Protein AF-A0A0G0DH43-F1 (afdb_monomer_lite)

Secondary structure (DSSP, 8-state):
---HHHHHHHHHHHHHHHHHHHHHHTT-S-HHHHHHHHHHHHHHHHHHH-HHHHHHHHHHHH--SS-HHHHHHHHHHHHHHHHHHHHHHHHHHHHHHHHHHHHHHHHHHHH-

pLDDT: mean 77.83, std 11.47, range [49.62, 97.12]

Organism: NCBI:txid1618333

InterPro domains:
  IPR019277 Protein of unknown function DUF2304 [PF10066] (6-110)

Structure (mmCIF, N/CA/C/O backbone):
data_AF-A0A0G0DH43-F1
#
_entry.id   AF-A0A0G0DH43-F1
#
loop_
_atom_site.group_PDB
_atom_site.id
_atom_site.type_symbol
_atom_site.label_atom_id
_atom_site.label_alt_id
_atom_site.label_comp_id
_atom_site.label_asym_id
_atom_site.label_entity_id
_atom_site.label_seq_id
_atom_site.pdbx_PDB_ins_code
_atom_site.Cartn_x
_atom_site.Cartn_y
_atom_site.Cartn_z
_atom_site.occupancy
_atom_site.B_iso_or_equiv
_atom_site.auth_seq_id
_atom_site.auth_comp_id
_atom_site.auth_asym_id
_atom_site.auth_atom_id
_atom_site.pdbx_PDB_model_num
ATOM 1 N N . MET A 1 1 ? 15.000 -12.527 -25.323 1.00 49.62 1 MET A N 1
ATOM 2 C CA . MET A 1 1 ? 14.863 -13.592 -24.307 1.00 49.62 1 MET A CA 1
ATOM 3 C C . MET A 1 1 ? 14.054 -13.024 -23.161 1.00 49.62 1 MET A C 1
ATOM 5 O O . MET A 1 1 ? 14.410 -11.949 -22.697 1.00 49.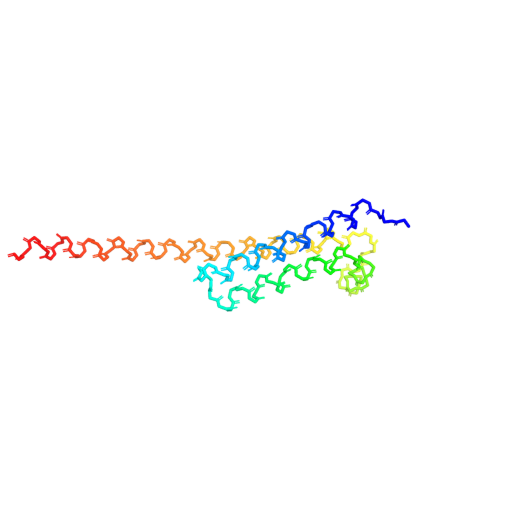62 1 MET A O 1
ATOM 9 N N . ILE A 1 2 ? 12.970 -13.685 -22.750 1.00 56.44 2 ILE A N 1
ATOM 10 C CA . ILE A 1 2 ? 12.259 -13.303 -21.523 1.00 56.44 2 ILE A CA 1
ATOM 11 C C . ILE A 1 2 ? 13.191 -13.65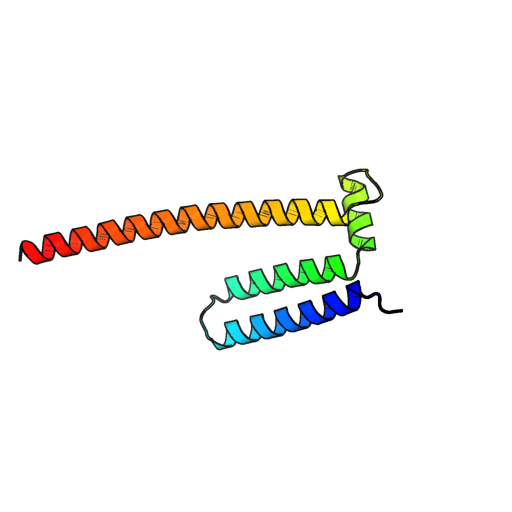2 -20.366 1.00 56.44 2 ILE A C 1
ATOM 13 O O . ILE A 1 2 ? 13.599 -14.806 -20.231 1.00 56.44 2 ILE A O 1
ATOM 17 N N . THR A 1 3 ? 13.593 -12.658 -19.579 1.00 75.75 3 THR A N 1
ATOM 18 C CA . THR A 1 3 ? 14.401 -12.917 -18.386 1.00 75.75 3 THR A CA 1
ATOM 19 C C . THR A 1 3 ? 13.521 -13.569 -17.320 1.00 75.75 3 THR A C 1
ATOM 21 O O . THR A 1 3 ? 12.320 -13.311 -17.252 1.00 75.75 3 THR A O 1
ATOM 24 N N . PHE A 1 4 ? 14.099 -14.420 -16.469 1.00 73.81 4 PHE A N 1
ATOM 25 C CA . PHE A 1 4 ? 13.366 -15.090 -15.385 1.00 73.81 4 PHE A CA 1
ATOM 26 C C . PHE A 1 4 ? 12.552 -14.099 -14.529 1.00 73.81 4 PHE A C 1
ATOM 28 O O . PHE A 1 4 ? 11.416 -14.381 -14.155 1.00 73.81 4 PHE A O 1
ATOM 35 N N . ALA A 1 5 ? 13.092 -12.893 -14.321 1.00 68.62 5 ALA A N 1
ATOM 36 C CA . ALA A 1 5 ? 12.407 -11.790 -13.655 1.00 68.62 5 ALA A CA 1
ATOM 37 C C . ALA A 1 5 ? 11.088 -11.394 -14.345 1.00 68.62 5 ALA A C 1
ATOM 39 O O . ALA A 1 5 ? 10.069 -11.283 -13.677 1.00 68.62 5 ALA A O 1
ATOM 40 N N . GLN A 1 6 ? 11.069 -11.255 -15.674 1.00 67.69 6 GLN A N 1
ATOM 41 C CA . GLN A 1 6 ? 9.865 -10.879 -16.424 1.00 67.69 6 GLN A CA 1
ATOM 42 C C . GLN A 1 6 ? 8.778 -11.961 -16.370 1.00 67.69 6 GLN A C 1
ATOM 44 O O . GLN A 1 6 ? 7.597 -11.638 -16.242 1.00 67.69 6 GLN A O 1
ATOM 49 N N . ALA A 1 7 ? 9.164 -13.241 -16.417 1.00 77.06 7 ALA A N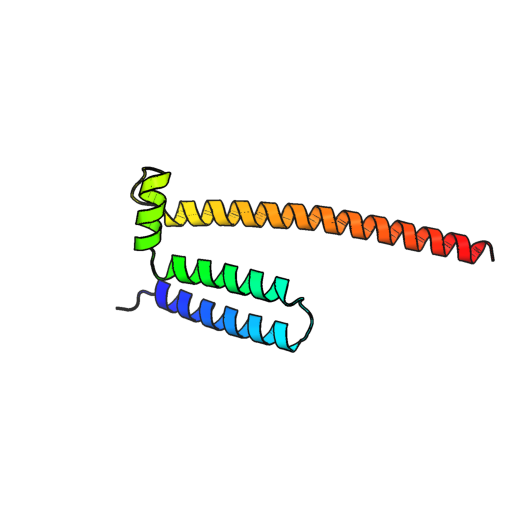 1
ATOM 50 C CA . ALA A 1 7 ? 8.224 -14.351 -16.244 1.00 77.06 7 ALA A CA 1
ATOM 51 C C . ALA A 1 7 ? 7.609 -14.352 -14.833 1.00 77.06 7 ALA A C 1
ATOM 53 O O . ALA A 1 7 ? 6.400 -14.531 -14.673 1.00 77.06 7 ALA A O 1
ATOM 54 N N . PHE A 1 8 ? 8.427 -14.078 -13.815 1.00 74.75 8 PHE A N 1
ATOM 55 C CA . PHE A 1 8 ? 7.981 -13.963 -12.430 1.00 74.75 8 PHE A CA 1
ATOM 56 C C . PHE A 1 8 ? 7.038 -12.765 -12.225 1.00 74.75 8 PHE A C 1
ATOM 58 O O . PHE A 1 8 ? 5.991 -12.898 -11.593 1.00 74.75 8 PHE A O 1
ATOM 65 N N . THR A 1 9 ? 7.343 -11.611 -12.826 1.00 73.06 9 THR A N 1
ATOM 66 C CA . THR A 1 9 ? 6.468 -10.429 -12.811 1.00 73.06 9 THR A CA 1
ATOM 67 C C . THR A 1 9 ? 5.128 -10.704 -13.490 1.00 73.06 9 THR A C 1
ATOM 69 O O . THR A 1 9 ? 4.091 -10.325 -12.951 1.00 73.06 9 THR A O 1
ATOM 72 N N . ALA A 1 10 ? 5.120 -11.395 -14.634 1.00 75.19 10 ALA A N 1
ATOM 73 C CA . ALA A 1 10 ? 3.886 -11.755 -15.332 1.00 75.19 10 ALA A CA 1
ATOM 74 C C . ALA A 1 10 ? 2.994 -12.678 -14.484 1.00 75.19 10 ALA A C 1
ATOM 76 O O . ALA A 1 10 ? 1.781 -12.473 -14.406 1.00 75.19 10 ALA A O 1
ATOM 77 N N . PHE A 1 11 ? 3.596 -13.646 -13.788 1.00 82.62 11 PHE A N 1
ATOM 78 C CA . PHE A 1 11 ? 2.885 -14.513 -12.849 1.00 82.62 11 PHE A CA 1
ATOM 79 C C . PHE A 1 11 ? 2.266 -13.721 -11.687 1.00 82.62 11 PHE A C 1
ATOM 81 O O . PHE A 1 11 ? 1.086 -13.890 -11.375 1.00 82.62 11 PHE A O 1
ATOM 88 N N . PHE A 1 12 ? 3.023 -12.800 -11.084 1.00 74.88 12 PHE A N 1
ATOM 89 C CA . PHE A 1 12 ? 2.510 -11.936 -10.019 1.00 74.88 12 PHE A CA 1
ATOM 90 C C . PHE A 1 12 ? 1.405 -10.992 -10.499 1.00 74.88 12 PHE A C 1
ATOM 92 O O . PHE A 1 12 ? 0.410 -10.824 -9.799 1.00 74.88 12 PHE A O 1
ATOM 99 N N . ALA A 1 13 ? 1.526 -10.428 -11.702 1.00 76.19 13 ALA A N 1
ATOM 100 C CA . ALA A 1 13 ? 0.475 -9.612 -12.299 1.00 76.19 13 ALA A CA 1
ATOM 101 C C . ALA A 1 13 ? -0.829 -10.415 -12.459 1.00 76.19 13 ALA A C 1
ATOM 103 O O . ALA A 1 13 ? -1.900 -9.934 -12.089 1.00 76.19 13 ALA A O 1
ATOM 104 N N . ALA A 1 14 ? -0.742 -11.668 -12.920 1.00 78.31 14 ALA A N 1
ATOM 105 C CA . ALA A 1 14 ? -1.900 -12.554 -13.030 1.00 78.31 14 ALA A CA 1
ATOM 106 C C . ALA A 1 14 ? -2.535 -12.864 -11.660 1.00 78.31 14 ALA A C 1
ATOM 108 O O . ALA A 1 14 ? -3.762 -12.833 -11.523 1.00 78.31 14 ALA A O 1
ATOM 109 N N . LEU A 1 15 ? -1.721 -13.106 -10.626 1.00 78.38 15 LEU A N 1
ATOM 110 C CA . LEU A 1 15 ? -2.210 -13.324 -9.260 1.00 78.38 15 LEU A CA 1
ATOM 111 C C . LEU A 1 15 ? -2.907 -12.092 -8.681 1.00 78.38 15 LEU A C 1
ATOM 113 O O . LEU A 1 15 ? -3.974 -12.227 -8.082 1.00 78.38 15 LEU A O 1
ATOM 117 N N . VAL A 1 16 ? -2.338 -10.901 -8.881 1.00 75.38 16 VAL A N 1
ATOM 118 C CA . VAL A 1 16 ? -2.944 -9.635 -8.449 1.00 75.38 16 VAL A CA 1
ATOM 119 C C . VAL A 1 16 ? -4.306 -9.455 -9.100 1.00 75.38 16 VAL A C 1
ATOM 121 O O . VAL A 1 16 ? -5.285 -9.240 -8.394 1.00 75.38 16 VAL A O 1
ATOM 124 N N . VAL A 1 17 ? -4.395 -9.599 -10.425 1.00 74.06 17 VAL A N 1
ATOM 125 C CA . VAL A 1 17 ? -5.661 -9.443 -11.159 1.00 74.06 17 VAL A CA 1
ATOM 126 C C . VAL A 1 17 ? -6.702 -10.446 -10.659 1.00 74.06 17 VAL A C 1
ATOM 128 O O . VAL A 1 17 ? -7.845 -10.073 -10.394 1.00 74.06 17 VAL A O 1
ATOM 131 N N . THR A 1 18 ? -6.297 -11.701 -10.453 1.00 78.56 18 THR A N 1
ATOM 132 C CA . THR A 1 18 ? -7.185 -12.761 -9.956 1.00 78.56 18 THR A CA 1
ATOM 133 C C . THR A 1 18 ? -7.690 -12.458 -8.544 1.00 78.56 18 THR A C 1
ATOM 135 O O . THR A 1 18 ? -8.883 -12.595 -8.265 1.00 78.56 18 THR A O 1
ATOM 138 N N . LYS A 1 19 ? -6.803 -12.010 -7.649 1.00 70.06 19 LYS A N 1
ATOM 139 C CA . LYS A 1 19 ? -7.146 -11.678 -6.263 1.00 70.06 19 LYS A CA 1
ATOM 140 C C . LYS A 1 19 ? -8.034 -10.437 -6.183 1.00 70.06 19 LYS A C 1
ATOM 142 O O . LYS A 1 19 ? -9.064 -10.485 -5.517 1.00 70.06 19 LYS A O 1
ATOM 147 N N . SER A 1 20 ? -7.687 -9.375 -6.908 1.00 66.56 20 SER A N 1
ATOM 148 C CA . SER A 1 20 ? -8.489 -8.154 -7.013 1.00 66.56 20 SER A CA 1
ATOM 149 C C . SER A 1 20 ? -9.901 -8.468 -7.522 1.00 66.56 20 SER A C 1
ATOM 151 O O . SER A 1 20 ? -10.883 -8.036 -6.920 1.00 66.56 20 SER A O 1
ATOM 153 N N . TYR A 1 21 ? -10.034 -9.289 -8.566 1.00 70.12 21 TYR A N 1
ATOM 154 C CA . TYR A 1 21 ? -11.342 -9.708 -9.076 1.00 70.12 21 TYR A CA 1
ATOM 155 C C . TYR A 1 21 ? -12.149 -10.527 -8.048 1.00 70.12 21 TYR A C 1
ATOM 157 O O . TYR A 1 21 ? -13.358 -10.333 -7.897 1.00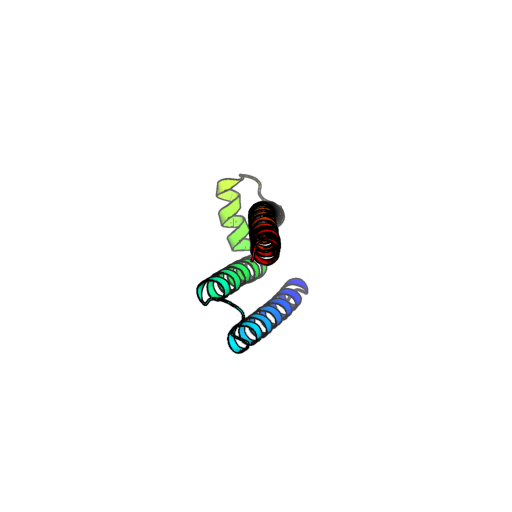 70.12 21 TYR A O 1
ATOM 165 N N . ALA A 1 22 ? -11.487 -11.416 -7.300 1.00 66.31 22 ALA A N 1
ATOM 166 C CA . ALA A 1 22 ? -12.128 -12.232 -6.270 1.00 66.31 22 ALA A CA 1
ATOM 167 C C . ALA A 1 22 ? -12.614 -11.414 -5.058 1.00 66.31 22 ALA A C 1
ATOM 169 O O . ALA A 1 22 ? -13.682 -11.714 -4.517 1.00 66.31 22 ALA A O 1
ATOM 170 N N . ASP A 1 23 ? -11.864 -10.393 -4.634 1.00 63.28 23 ASP A N 1
ATOM 171 C CA . ASP A 1 23 ? -12.241 -9.544 -3.499 1.00 63.28 23 ASP A CA 1
ATOM 172 C C . ASP A 1 23 ? -13.350 -8.536 -3.869 1.00 63.28 23 ASP A C 1
ATOM 174 O O . ASP A 1 23 ? -14.261 -8.331 -3.062 1.00 63.28 23 ASP A O 1
ATOM 178 N N . LEU A 1 24 ? -13.398 -8.049 -5.121 1.00 61.12 24 LEU A N 1
ATOM 179 C CA . LEU A 1 24 ? -14.527 -7.261 -5.641 1.00 61.12 24 LEU A CA 1
ATOM 180 C C . LEU A 1 24 ? -15.832 -8.074 -5.656 1.00 61.12 24 LEU A C 1
ATOM 182 O O . LEU A 1 24 ? -16.872 -7.609 -5.191 1.00 61.12 24 LEU A O 1
ATOM 186 N N . LYS A 1 25 ? -15.779 -9.325 -6.134 1.00 64.56 25 LYS A N 1
ATOM 187 C CA . LYS A 1 25 ? -16.958 -10.207 -6.208 1.00 64.56 25 LYS A CA 1
ATOM 188 C C . LYS A 1 25 ? -17.506 -10.594 -4.829 1.00 64.56 25 LYS A C 1
ATOM 190 O O . LYS A 1 25 ? -18.679 -10.932 -4.707 1.00 64.56 25 LYS A O 1
ATOM 195 N N . ARG A 1 26 ? -16.671 -10.561 -3.787 1.00 65.12 26 ARG A N 1
ATOM 1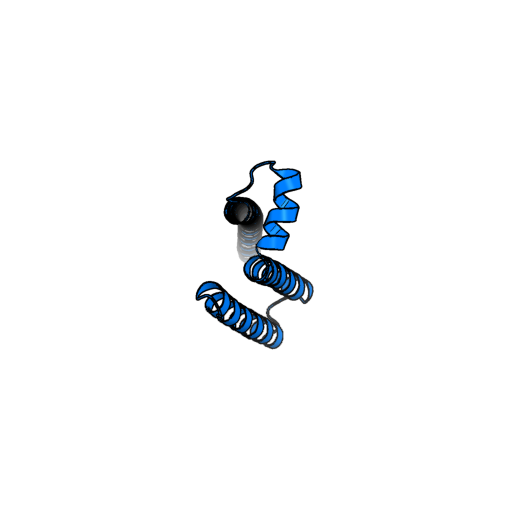96 C CA . ARG A 1 26 ? -17.068 -10.903 -2.413 1.00 65.12 26 ARG A CA 1
ATOM 197 C C . ARG A 1 26 ? -17.657 -9.726 -1.630 1.00 65.12 26 ARG A C 1
ATOM 199 O O . ARG A 1 26 ? -18.077 -9.946 -0.500 1.00 65.12 26 ARG A O 1
ATOM 206 N N . GLY A 1 27 ? -17.685 -8.509 -2.187 1.00 62.34 27 GLY A N 1
ATOM 207 C CA . GLY A 1 27 ? -18.284 -7.329 -1.542 1.00 62.34 27 GLY A CA 1
ATOM 208 C C . GLY A 1 27 ? -17.633 -6.930 -0.210 1.00 62.34 27 GLY A C 1
ATOM 209 O O . GLY A 1 27 ? -18.227 -6.188 0.564 1.00 62.34 27 GLY A O 1
ATOM 210 N N . ARG A 1 28 ? -16.428 -7.443 0.081 1.00 56.59 28 ARG A N 1
ATOM 211 C CA . ARG A 1 28 ? -15.718 -7.232 1.356 1.00 56.59 28 ARG A CA 1
ATOM 212 C C . ARG A 1 28 ? -14.896 -5.948 1.384 1.00 56.59 28 ARG A C 1
ATOM 214 O O . ARG A 1 28 ? -14.422 -5.562 2.448 1.00 56.59 28 ARG A O 1
ATOM 221 N N . GLU A 1 29 ? -14.724 -5.297 0.237 1.00 55.31 29 GLU A N 1
ATOM 222 C CA . GLU A 1 29 ? -13.895 -4.105 0.104 1.00 55.31 29 GLU A CA 1
ATOM 223 C C . GLU A 1 29 ? -14.682 -2.946 -0.505 1.00 55.31 29 GLU A C 1
ATOM 225 O O . GLU A 1 29 ? -15.440 -3.102 -1.462 1.00 55.31 29 GLU A O 1
ATOM 230 N N . ASN A 1 30 ? -14.481 -1.757 0.062 1.00 70.44 30 ASN A N 1
ATOM 231 C CA . ASN A 1 30 ? -14.991 -0.510 -0.490 1.00 70.44 30 ASN A CA 1
ATOM 232 C C . ASN A 1 30 ? -14.296 -0.230 -1.839 1.00 70.44 30 ASN A C 1
ATOM 234 O O . ASN A 1 30 ? -13.095 -0.471 -1.970 1.00 70.44 30 ASN A O 1
ATOM 238 N N . ILE A 1 31 ? -15.019 0.315 -2.823 1.00 69.69 31 ILE A N 1
ATOM 239 C CA . ILE A 1 31 ? -14.527 0.558 -4.194 1.00 69.69 31 ILE A CA 1
ATOM 240 C C . ILE A 1 31 ? -13.209 1.359 -4.209 1.00 69.69 31 ILE A C 1
ATOM 242 O O . ILE A 1 31 ? -12.330 1.121 -5.035 1.00 69.69 31 ILE A O 1
ATOM 246 N N . ILE A 1 32 ? -13.041 2.264 -3.236 1.00 73.38 32 ILE A N 1
ATOM 247 C CA . ILE A 1 32 ? -11.840 3.087 -3.038 1.00 73.38 32 ILE A CA 1
ATOM 248 C C . ILE A 1 32 ? -10.633 2.224 -2.636 1.00 73.38 32 ILE A C 1
ATOM 250 O O . ILE A 1 32 ? -9.527 2.442 -3.125 1.00 73.38 32 ILE A O 1
ATOM 254 N N . MET A 1 33 ? -10.843 1.228 -1.770 1.00 70.19 33 MET A N 1
ATOM 255 C CA . MET A 1 33 ? -9.801 0.308 -1.302 1.00 70.19 33 MET A CA 1
ATOM 256 C C . MET A 1 33 ? -9.310 -0.583 -2.449 1.00 70.19 33 MET A C 1
ATOM 258 O O . MET A 1 33 ? -8.106 -0.748 -2.636 1.00 70.19 33 MET A O 1
ATOM 262 N N . PHE A 1 34 ? -10.247 -1.077 -3.262 1.00 70.75 34 PHE A N 1
ATOM 263 C CA . PHE A 1 34 ? -9.949 -1.855 -4.461 1.00 70.75 34 PHE A CA 1
ATOM 264 C C . PHE A 1 34 ? -9.109 -1.050 -5.466 1.00 70.75 34 PHE A C 1
ATOM 266 O O . PHE A 1 34 ? -8.047 -1.508 -5.886 1.00 70.75 34 PHE A O 1
ATOM 273 N N . LEU A 1 35 ? -9.539 0.172 -5.807 1.00 75.19 35 LEU A N 1
ATOM 274 C CA . LEU A 1 35 ? -8.805 1.071 -6.709 1.00 75.19 35 LEU A CA 1
ATOM 275 C C . LEU A 1 35 ? -7.397 1.386 -6.188 1.00 75.19 35 LEU A C 1
ATOM 277 O O . LEU A 1 35 ? -6.436 1.336 -6.952 1.00 75.19 35 LEU A O 1
ATOM 281 N N . PHE A 1 36 ? -7.258 1.658 -4.888 1.00 78.50 36 PHE A N 1
ATOM 282 C CA . PHE A 1 36 ? -5.961 1.923 -4.265 1.00 78.50 36 PHE A CA 1
ATOM 283 C C . PHE A 1 36 ? -4.994 0.738 -4.409 1.00 78.50 36 PHE A C 1
ATOM 285 O O . PHE A 1 36 ? -3.837 0.923 -4.800 1.00 78.50 36 PHE A O 1
ATOM 292 N N . TRP A 1 37 ? -5.465 -0.484 -4.142 1.00 76.00 37 TRP A N 1
ATOM 293 C CA . TRP A 1 37 ? -4.651 -1.689 -4.288 1.00 76.00 37 TRP A CA 1
ATOM 294 C C . TRP A 1 37 ? -4.298 -1.983 -5.744 1.00 76.00 37 TRP A C 1
ATOM 296 O O . TRP A 1 37 ? -3.132 -2.246 -6.031 1.00 76.00 37 TRP A O 1
ATOM 306 N N . VAL A 1 38 ? -5.257 -1.892 -6.670 1.00 77.25 38 VAL A N 1
ATOM 307 C CA . VAL A 1 38 ? -5.004 -2.108 -8.106 1.00 77.25 38 VAL A CA 1
ATOM 308 C C . VAL A 1 38 ? -3.969 -1.113 -8.636 1.00 77.25 38 VAL A C 1
ATOM 310 O O . VAL A 1 38 ? -3.018 -1.530 -9.294 1.00 77.25 38 VAL A O 1
ATOM 313 N N . CYS A 1 39 ? -4.088 0.175 -8.298 1.00 80.19 39 CYS A N 1
ATOM 314 C CA . CYS A 1 39 ? -3.092 1.184 -8.666 1.00 80.19 39 CYS A CA 1
ATOM 315 C C . CYS A 1 39 ? -1.714 0.885 -8.062 1.00 80.19 39 CYS A C 1
ATOM 317 O O . CYS A 1 39 ? -0.710 0.961 -8.766 1.00 80.19 39 CYS A O 1
ATOM 319 N N . SER A 1 40 ? -1.653 0.499 -6.785 1.00 78.44 40 SER A N 1
ATOM 320 C CA . SER A 1 40 ? -0.387 0.171 -6.115 1.00 78.44 40 SER A CA 1
ATOM 321 C C . SER A 1 40 ? 0.323 -1.005 -6.791 1.00 78.44 40 SER A C 1
ATOM 323 O O . SER A 1 40 ? 1.518 -0.936 -7.075 1.00 78.44 40 SER A O 1
ATOM 325 N N . TRP A 1 41 ? -0.415 -2.064 -7.127 1.00 80.00 41 TRP A N 1
ATOM 326 C CA . TRP A 1 41 ? 0.144 -3.207 -7.842 1.00 80.00 41 TRP A CA 1
ATOM 327 C C . TRP A 1 41 ? 0.522 -2.884 -9.286 1.00 80.00 41 TRP A C 1
ATOM 329 O O . TRP A 1 41 ? 1.557 -3.354 -9.754 1.00 80.00 41 TRP A O 1
ATOM 339 N N . ALA A 1 42 ? -0.268 -2.063 -9.980 1.00 79.69 42 ALA A N 1
ATOM 340 C CA . ALA A 1 42 ? 0.055 -1.610 -11.328 1.00 79.69 42 ALA A CA 1
ATOM 341 C C . ALA A 1 42 ? 1.395 -0.860 -11.356 1.00 79.69 42 ALA A C 1
ATOM 343 O O . ALA A 1 42 ? 2.218 -1.120 -12.231 1.00 79.69 42 ALA A O 1
ATOM 344 N N . VAL A 1 43 ? 1.657 -0.005 -10.361 1.00 81.50 43 VAL A N 1
ATOM 345 C CA . VAL A 1 43 ? 2.944 0.692 -10.212 1.00 81.50 43 VAL A CA 1
ATOM 346 C C . VAL A 1 43 ? 4.090 -0.300 -9.992 1.00 81.50 43 VAL A C 1
ATOM 348 O O . VAL A 1 43 ? 5.116 -0.194 -10.658 1.00 81.50 43 VAL A O 1
ATOM 351 N N . ILE A 1 44 ? 3.919 -1.299 -9.120 1.00 76.25 44 ILE A N 1
ATOM 352 C CA . ILE A 1 44 ? 4.952 -2.318 -8.856 1.00 76.25 44 ILE A CA 1
ATOM 353 C C . ILE A 1 44 ? 5.273 -3.126 -10.122 1.00 76.25 44 ILE A C 1
ATOM 355 O O . ILE A 1 44 ? 6.442 -3.307 -10.462 1.00 76.25 44 ILE A O 1
ATOM 359 N N . VAL A 1 45 ? 4.246 -3.587 -10.843 1.00 77.69 45 VAL A N 1
ATOM 360 C CA . VAL A 1 45 ? 4.409 -4.334 -12.101 1.00 77.69 45 VAL A CA 1
ATOM 361 C C . VAL A 1 45 ? 5.086 -3.466 -13.161 1.00 77.69 45 VAL A C 1
ATOM 363 O O . VAL A 1 45 ? 5.988 -3.937 -13.850 1.00 77.69 45 VAL A O 1
ATOM 366 N N . PHE A 1 46 ? 4.702 -2.193 -13.263 1.00 79.56 46 PHE A N 1
ATOM 367 C CA . PHE A 1 46 ? 5.294 -1.248 -14.205 1.00 79.56 46 PHE A CA 1
ATOM 368 C C . PHE A 1 46 ? 6.788 -1.013 -13.932 1.00 79.56 46 PHE A C 1
ATOM 370 O O . PHE A 1 46 ? 7.599 -1.118 -14.851 1.00 79.56 46 PHE A O 1
ATOM 377 N N . ILE A 1 47 ? 7.162 -0.779 -12.668 1.00 73.50 47 ILE A N 1
ATOM 378 C CA . ILE A 1 47 ? 8.560 -0.630 -12.222 1.00 73.50 47 ILE A CA 1
ATOM 379 C C . ILE A 1 47 ? 9.370 -1.889 -12.559 1.00 73.50 47 ILE A C 1
ATOM 381 O O . ILE A 1 47 ? 10.479 -1.788 -13.079 1.00 73.50 47 ILE A O 1
ATOM 385 N N . ALA A 1 48 ? 8.811 -3.075 -12.304 1.00 71.19 48 ALA A N 1
ATOM 386 C CA . ALA A 1 48 ? 9.484 -4.344 -12.572 1.00 71.19 48 ALA A CA 1
ATOM 387 C C . ALA A 1 48 ? 9.658 -4.634 -14.075 1.00 71.19 48 ALA A C 1
ATOM 389 O O . ALA A 1 48 ? 10.642 -5.255 -14.475 1.00 71.19 48 ALA A O 1
ATOM 390 N N . MET A 1 49 ? 8.718 -4.191 -14.913 1.00 72.69 49 MET A N 1
ATOM 391 C CA . MET A 1 49 ? 8.751 -4.433 -16.356 1.00 72.69 49 MET A CA 1
ATOM 392 C C . MET A 1 49 ? 9.677 -3.456 -17.100 1.00 72.69 49 MET A C 1
ATOM 394 O O . MET A 1 49 ? 10.265 -3.835 -18.114 1.00 72.69 49 MET A O 1
ATOM 398 N N . TYR A 1 50 ? 9.854 -2.234 -16.581 1.00 76.62 50 TYR A N 1
ATOM 399 C CA . TYR A 1 50 ? 10.660 -1.174 -17.200 1.00 76.62 50 TYR A CA 1
ATOM 400 C C . TYR A 1 50 ? 11.702 -0.573 -16.236 1.00 76.62 50 TYR A C 1
ATOM 402 O O . TYR A 1 50 ? 11.634 0.619 -15.920 1.00 76.62 50 TYR A O 1
ATOM 410 N N . PRO A 1 51 ? 12.720 -1.344 -15.808 1.00 70.12 51 PRO A N 1
ATOM 411 C CA . PRO A 1 51 ? 13.750 -0.852 -14.890 1.00 70.12 51 PRO A CA 1
ATOM 412 C C . PRO A 1 51 ? 14.514 0.366 -15.442 1.00 70.12 51 PRO A C 1
ATOM 414 O O . PRO A 1 51 ? 14.806 1.290 -14.696 1.00 70.12 51 PRO A O 1
ATOM 417 N N . ALA A 1 52 ? 14.720 0.453 -16.762 1.00 73.06 52 ALA A N 1
ATOM 418 C CA . ALA A 1 52 ? 15.383 1.599 -17.398 1.00 73.06 52 ALA A CA 1
ATOM 419 C C . ALA A 1 52 ? 14.637 2.940 -17.218 1.00 73.06 52 ALA A C 1
ATOM 421 O O . ALA A 1 52 ? 15.261 4.000 -17.165 1.00 73.06 52 ALA A O 1
ATOM 422 N N . VAL A 1 53 ? 13.301 2.919 -17.118 1.00 74.06 53 VAL A N 1
ATOM 423 C CA . VAL A 1 53 ? 12.500 4.132 -16.859 1.00 74.06 53 VAL A CA 1
ATOM 424 C C . VAL A 1 53 ? 12.684 4.586 -15.411 1.00 74.06 53 VAL A C 1
ATOM 426 O O . VAL A 1 53 ? 12.770 5.782 -15.133 1.00 74.06 53 VAL A O 1
ATOM 429 N N . VAL A 1 54 ? 12.783 3.621 -14.498 1.00 73.06 54 VAL A N 1
ATOM 430 C CA . VAL A 1 54 ? 13.032 3.852 -13.073 1.00 73.06 54 VAL A CA 1
ATOM 431 C C . VAL A 1 54 ? 14.429 4.441 -12.893 1.00 73.06 54 VAL A C 1
ATOM 433 O O . VAL A 1 54 ? 14.567 5.480 -12.253 1.00 73.06 54 VAL A O 1
ATOM 436 N N . ASP A 1 55 ? 15.439 3.864 -13.543 1.00 72.38 55 ASP A N 1
ATOM 437 C CA . ASP A 1 55 ? 16.810 4.375 -13.510 1.00 72.38 55 ASP A CA 1
ATOM 438 C C . ASP A 1 55 ? 16.887 5.828 -14.008 1.00 72.38 55 ASP A C 1
ATOM 440 O O . ASP A 1 55 ? 17.524 6.656 -13.367 1.00 72.38 55 ASP A O 1
ATOM 444 N N . LEU A 1 56 ? 16.172 6.197 -15.080 1.00 73.44 56 LEU A N 1
ATOM 445 C CA . LEU A 1 56 ? 16.120 7.584 -15.573 1.00 73.44 56 LEU A CA 1
ATOM 446 C C . LEU A 1 56 ? 15.479 8.567 -14.582 1.00 73.44 56 LEU A C 1
ATOM 448 O O . LEU A 1 56 ? 15.932 9.709 -14.460 1.00 73.44 56 LEU A O 1
ATOM 452 N N . PHE A 1 57 ? 14.407 8.153 -13.905 1.00 71.31 57 PHE A N 1
ATOM 453 C CA . PHE A 1 57 ? 13.704 9.004 -12.946 1.00 71.31 57 PHE A CA 1
ATOM 454 C C . PHE A 1 57 ? 14.536 9.215 -11.677 1.00 71.31 57 PHE A C 1
ATOM 456 O O . PHE A 1 57 ? 14.679 10.340 -11.197 1.00 71.31 57 PHE A O 1
ATOM 463 N N . PHE A 1 58 ? 15.131 8.139 -11.165 1.00 69.94 58 PHE A N 1
ATOM 464 C CA . PHE A 1 58 ? 15.922 8.172 -9.941 1.00 69.94 58 PHE A CA 1
ATOM 465 C C . PHE A 1 58 ? 17.333 8.723 -10.159 1.00 69.94 58 PHE A C 1
ATOM 467 O O . PHE A 1 58 ? 17.812 9.434 -9.286 1.00 69.94 58 PHE A O 1
ATOM 474 N N . ALA A 1 59 ? 17.966 8.536 -11.322 1.00 69.06 59 ALA A N 1
ATOM 475 C CA . ALA A 1 59 ? 19.262 9.155 -11.622 1.00 69.06 59 ALA A CA 1
ATOM 476 C C . ALA A 1 59 ? 19.223 10.690 -11.502 1.00 69.06 59 ALA A C 1
ATOM 478 O O . ALA A 1 59 ? 20.196 11.302 -11.068 1.00 69.06 59 ALA A O 1
ATOM 479 N N . LYS A 1 60 ? 18.079 11.320 -11.813 1.00 66.69 60 LYS A N 1
ATOM 480 C CA . LYS A 1 60 ? 17.878 12.768 -11.632 1.00 66.69 60 LYS A CA 1
ATOM 481 C C . LYS A 1 60 ? 17.682 13.194 -10.174 1.00 66.69 60 LYS A C 1
ATOM 483 O O . LYS A 1 60 ? 17.889 14.364 -9.870 1.00 66.69 60 LYS A O 1
ATOM 488 N N . LEU A 1 61 ? 17.257 12.282 -9.301 1.00 65.56 61 LEU A N 1
ATOM 489 C CA . LEU A 1 61 ? 16.907 12.578 -7.910 1.00 65.56 61 LEU A CA 1
ATOM 490 C C . LEU A 1 61 ? 18.024 12.193 -6.929 1.00 65.56 61 LEU A C 1
ATOM 492 O O . LEU A 1 61 ? 18.288 12.938 -5.992 1.00 65.56 61 LEU A O 1
ATOM 496 N N . SER A 1 62 ? 18.674 11.043 -7.135 1.00 64.69 62 SER A N 1
ATOM 497 C CA . SER A 1 62 ? 19.692 10.488 -6.235 1.00 64.69 62 SER A CA 1
ATOM 498 C C . SER A 1 62 ? 21.129 10.643 -6.737 1.00 64.69 62 SER A C 1
ATOM 500 O O . SER A 1 62 ? 22.048 10.402 -5.965 1.00 64.69 62 SER A O 1
ATOM 502 N N . GLY A 1 63 ? 21.357 11.014 -8.005 1.00 60.84 63 GLY A N 1
ATOM 503 C CA . GLY A 1 63 ? 22.698 11.200 -8.588 1.00 60.84 63 GLY A CA 1
ATOM 504 C C . GLY A 1 63 ? 23.537 9.919 -8.757 1.00 60.84 63 GLY A C 1
ATOM 505 O O . GLY A 1 63 ? 24.493 9.909 -9.527 1.00 60.84 63 GLY A O 1
ATOM 506 N N . GLU A 1 64 ? 23.174 8.824 -8.089 1.00 58.03 64 GLU A N 1
ATOM 507 C CA . GLU A 1 64 ? 23.833 7.522 -8.200 1.00 58.03 64 GLU A CA 1
ATOM 508 C C . GLU A 1 64 ? 23.267 6.691 -9.356 1.00 58.03 64 GLU A C 1
ATOM 510 O O . GLU A 1 64 ? 22.063 6.446 -9.452 1.00 58.03 64 GLU A O 1
ATOM 515 N N . THR A 1 65 ? 24.163 6.226 -10.228 1.00 56.50 65 THR A N 1
ATOM 516 C CA . THR A 1 65 ? 23.839 5.375 -11.378 1.00 56.50 65 THR A CA 1
ATOM 517 C C . THR A 1 65 ? 24.225 3.940 -11.021 1.00 56.50 65 THR A C 1
ATOM 519 O O . THR A 1 65 ? 25.412 3.634 -10.959 1.00 56.50 65 THR A O 1
ATOM 522 N N . GLY A 1 66 ? 23.257 3.061 -10.735 1.00 57.38 66 GLY A N 1
ATOM 523 C CA . GLY A 1 66 ? 23.554 1.626 -10.587 1.00 57.38 66 GLY A CA 1
ATOM 524 C C . GLY A 1 66 ? 22.695 0.809 -9.621 1.00 57.38 66 GLY A C 1
ATOM 525 O O . GLY A 1 66 ? 22.780 -0.414 -9.673 1.00 57.38 66 GLY A O 1
ATOM 526 N N . ASN A 1 67 ? 21.863 1.420 -8.763 1.00 70.12 67 ASN A N 1
ATOM 527 C CA . ASN A 1 67 ? 21.012 0.650 -7.836 1.00 70.12 67 ASN A CA 1
ATOM 528 C C . ASN A 1 67 ? 19.629 1.272 -7.557 1.00 70.12 67 ASN A C 1
ATOM 530 O O . ASN A 1 67 ? 19.057 1.120 -6.476 1.00 70.12 67 ASN A O 1
ATOM 534 N N . SER A 1 68 ? 19.070 1.986 -8.534 1.00 69.81 68 SER A N 1
ATOM 535 C CA . SER A 1 68 ? 17.832 2.756 -8.369 1.00 69.81 68 SER A CA 1
ATOM 536 C C . SER A 1 68 ? 16.613 1.891 -8.033 1.00 69.81 68 SER A C 1
ATOM 538 O O . SER A 1 68 ? 15.723 2.337 -7.310 1.00 69.81 68 SER A O 1
ATOM 540 N N . VAL A 1 69 ? 16.597 0.629 -8.475 1.00 73.50 69 VAL A N 1
ATOM 541 C CA . VAL A 1 69 ? 15.558 -0.347 -8.109 1.00 73.50 69 VAL A CA 1
ATOM 542 C C . VAL A 1 69 ? 15.578 -0.653 -6.608 1.00 73.50 69 VAL A C 1
ATOM 544 O O . VAL A 1 69 ? 14.520 -0.665 -5.979 1.00 73.50 69 VAL A O 1
ATOM 547 N N . ALA A 1 70 ? 16.755 -0.857 -6.005 1.00 73.25 70 ALA A N 1
ATOM 548 C CA . ALA A 1 70 ? 16.859 -1.110 -4.568 1.00 73.25 70 ALA A CA 1
ATOM 549 C C . ALA A 1 70 ? 16.419 0.112 -3.752 1.00 73.25 70 ALA A C 1
ATOM 551 O O . ALA A 1 70 ? 15.693 -0.035 -2.770 1.00 73.25 70 ALA A O 1
ATOM 552 N N . THR A 1 71 ? 16.780 1.318 -4.197 1.00 74.75 71 THR A N 1
ATOM 553 C CA . THR A 1 71 ? 16.344 2.574 -3.570 1.00 74.75 71 THR A CA 1
ATOM 554 C C . THR A 1 71 ? 14.827 2.752 -3.656 1.00 74.75 71 THR A C 1
ATOM 556 O O . THR A 1 71 ? 14.186 3.064 -2.651 1.00 74.75 71 THR A O 1
ATOM 559 N N . ALA A 1 72 ? 14.225 2.488 -4.821 1.00 76.31 72 ALA A N 1
ATOM 560 C CA . ALA A 1 72 ? 12.775 2.542 -5.005 1.00 76.31 72 ALA A CA 1
ATOM 561 C C . ALA A 1 72 ? 12.044 1.533 -4.102 1.00 76.31 72 ALA A C 1
ATOM 563 O O . ALA A 1 72 ? 11.044 1.875 -3.467 1.00 76.31 72 ALA A O 1
ATOM 564 N N . LEU A 1 73 ? 12.570 0.308 -3.987 1.00 79.56 73 LEU A N 1
ATOM 565 C CA . LEU A 1 73 ? 12.030 -0.714 -3.090 1.00 79.56 73 LEU A CA 1
ATOM 566 C C . LEU A 1 73 ? 12.171 -0.320 -1.618 1.00 79.56 73 LEU A C 1
ATOM 568 O O . LEU A 1 73 ? 11.211 -0.467 -0.867 1.00 79.56 73 LEU A O 1
ATOM 572 N N . ALA A 1 74 ? 13.321 0.214 -1.200 1.00 79.81 74 ALA A N 1
ATOM 573 C CA . ALA A 1 74 ? 13.540 0.664 0.173 1.00 79.81 74 ALA A CA 1
ATOM 574 C C . ALA A 1 74 ? 12.589 1.812 0.558 1.00 79.81 74 ALA A C 1
ATOM 576 O O . ALA A 1 74 ? 12.003 1.798 1.645 1.00 79.81 74 ALA A O 1
ATOM 577 N N . MET A 1 75 ? 12.368 2.772 -0.348 1.00 79.75 75 MET A N 1
ATOM 578 C CA . MET A 1 75 ? 11.385 3.843 -0.158 1.00 79.75 75 MET A CA 1
ATOM 579 C C . MET A 1 75 ? 9.955 3.298 -0.082 1.00 79.75 75 MET A C 1
ATOM 581 O O . MET A 1 75 ? 9.216 3.644 0.841 1.00 79.75 75 MET A O 1
ATOM 585 N N . GLY A 1 76 ? 9.574 2.410 -1.005 1.00 84.81 76 GLY A N 1
ATOM 586 C CA . GLY A 1 76 ? 8.256 1.773 -1.006 1.00 84.81 76 GLY A CA 1
ATOM 587 C C . GLY A 1 76 ? 8.003 0.968 0.269 1.00 84.81 76 GLY A C 1
ATOM 588 O O . GLY A 1 76 ? 6.948 1.098 0.887 1.00 84.81 76 GLY A O 1
ATOM 589 N N . LEU A 1 77 ? 8.997 0.203 0.721 1.00 85.81 77 LEU A N 1
ATOM 590 C CA . LEU A 1 77 ? 8.929 -0.569 1.956 1.00 85.81 77 LEU A CA 1
ATOM 591 C C . LEU A 1 77 ? 8.750 0.346 3.172 1.00 85.81 77 LEU A C 1
ATOM 593 O O . LEU A 1 77 ? 7.856 0.118 3.984 1.00 85.81 77 LEU A O 1
ATOM 597 N N . THR A 1 78 ? 9.538 1.419 3.259 1.00 84.25 78 THR A N 1
ATOM 598 C CA . THR A 1 78 ? 9.419 2.428 4.325 1.00 84.25 78 THR A CA 1
ATOM 599 C C . THR A 1 78 ? 8.016 3.036 4.359 1.00 84.25 78 THR A C 1
ATOM 601 O O . THR A 1 78 ? 7.401 3.149 5.422 1.00 84.25 78 THR A O 1
ATOM 604 N N . PHE A 1 79 ? 7.468 3.375 3.191 1.00 84.75 79 PHE A N 1
ATOM 605 C CA . PHE A 1 79 ? 6.119 3.918 3.066 1.00 84.75 79 PHE A CA 1
ATOM 606 C C . PHE A 1 79 ? 5.040 2.919 3.513 1.00 84.75 79 PHE A C 1
ATOM 608 O O . PHE A 1 79 ? 4.133 3.281 4.266 1.00 84.75 79 PHE A O 1
ATOM 615 N N . VAL A 1 80 ? 5.157 1.647 3.121 1.00 87.25 80 VAL A N 1
ATOM 616 C CA . VAL A 1 80 ? 4.232 0.585 3.549 1.00 87.25 80 VAL A CA 1
ATOM 617 C C . VAL A 1 80 ? 4.295 0.377 5.062 1.00 87.25 80 VAL A C 1
ATOM 619 O O . VAL A 1 80 ? 3.248 0.331 5.707 1.00 87.25 80 VAL A O 1
ATOM 622 N N . PHE A 1 81 ? 5.489 0.322 5.657 1.00 84.19 81 PHE A N 1
ATOM 623 C CA . PHE A 1 81 ? 5.641 0.223 7.112 1.00 84.19 81 PHE A CA 1
ATOM 624 C C . PHE A 1 81 ? 4.995 1.403 7.840 1.00 84.19 81 PHE A C 1
ATOM 626 O O . PHE A 1 81 ? 4.314 1.205 8.847 1.00 84.19 81 PHE A O 1
ATOM 633 N N . PHE A 1 82 ? 5.138 2.619 7.312 1.00 87.25 82 PHE A N 1
ATOM 634 C CA . PHE A 1 82 ? 4.465 3.792 7.863 1.00 87.25 82 PHE A CA 1
ATOM 635 C C . PHE A 1 82 ? 2.934 3.656 7.828 1.00 87.25 82 PHE A C 1
ATOM 637 O O . PHE A 1 82 ? 2.260 3.970 8.815 1.00 87.25 82 PHE A O 1
ATOM 644 N N . ILE A 1 83 ? 2.370 3.151 6.724 1.00 88.50 83 ILE A N 1
ATOM 645 C CA . ILE A 1 83 ? 0.927 2.888 6.616 1.00 88.50 83 ILE A CA 1
ATOM 646 C C . ILE A 1 83 ? 0.490 1.821 7.622 1.00 88.50 83 ILE A C 1
ATOM 648 O O . ILE A 1 83 ? -0.502 2.027 8.322 1.00 88.50 83 ILE A O 1
ATOM 652 N N . ILE A 1 84 ? 1.226 0.711 7.731 1.00 91.19 84 ILE A N 1
ATOM 653 C CA . ILE A 1 84 ? 0.930 -0.369 8.684 1.00 91.19 84 ILE A CA 1
ATOM 654 C C . ILE A 1 84 ? 0.938 0.172 10.114 1.00 91.19 84 ILE A C 1
ATOM 656 O O . ILE A 1 84 ? -0.001 -0.072 10.868 1.00 91.19 84 ILE A O 1
ATOM 660 N N . TYR A 1 85 ? 1.939 0.974 10.474 1.00 87.50 85 TYR A N 1
ATOM 661 C CA . TYR A 1 85 ? 2.009 1.626 11.779 1.00 87.50 85 TYR A CA 1
ATOM 662 C C . TYR A 1 85 ? 0.783 2.514 12.049 1.00 87.50 85 TYR A C 1
ATOM 664 O O . TYR A 1 85 ? 0.153 2.431 13.107 1.00 87.50 85 TYR A O 1
ATOM 672 N N . ARG A 1 86 ? 0.379 3.335 11.072 1.00 87.19 86 ARG A N 1
ATOM 673 C CA . ARG A 1 86 ? -0.833 4.165 11.178 1.00 87.19 86 ARG A CA 1
ATOM 674 C C . ARG A 1 86 ? -2.101 3.324 11.321 1.00 87.19 86 ARG A C 1
ATOM 676 O O . ARG A 1 86 ? -3.004 3.727 12.059 1.00 87.19 86 ARG A O 1
ATOM 683 N N . LEU A 1 87 ? -2.184 2.197 10.616 1.00 90.56 87 LEU A N 1
ATOM 684 C CA . LEU A 1 87 ? -3.307 1.267 10.693 1.00 90.56 87 LEU A CA 1
ATOM 685 C C . LEU A 1 87 ? -3.377 0.607 12.071 1.00 90.56 87 LEU A C 1
ATOM 687 O O . LEU A 1 87 ? -4.450 0.586 12.666 1.00 90.56 87 LEU A O 1
ATOM 691 N N . TYR A 1 88 ? -2.240 0.170 12.609 1.00 92.50 88 TYR A N 1
ATOM 692 C CA . TYR A 1 88 ? -2.134 -0.407 13.946 1.00 92.50 88 TYR A CA 1
ATOM 693 C C . TYR A 1 88 ? -2.659 0.550 15.027 1.00 92.50 88 TYR A C 1
ATOM 695 O O . TYR A 1 88 ? -3.522 0.179 15.815 1.00 92.50 88 TYR A O 1
ATOM 703 N N . ILE A 1 89 ? -2.249 1.825 15.001 1.00 89.00 89 ILE A N 1
ATOM 704 C CA . ILE A 1 89 ? -2.755 2.837 15.951 1.00 89.00 89 ILE A CA 1
ATOM 705 C C . ILE A 1 89 ? -4.267 3.055 15.810 1.00 89.00 89 ILE A C 1
ATOM 707 O O . ILE A 1 89 ? -4.966 3.345 16.782 1.00 89.00 89 ILE A O 1
ATOM 711 N N . LYS A 1 90 ? -4.805 2.987 14.587 1.00 90.06 90 LYS A N 1
ATOM 712 C CA . LYS A 1 90 ? -6.256 3.073 14.383 1.00 90.06 90 LYS A CA 1
ATOM 713 C C . LYS A 1 90 ? -6.968 1.846 14.953 1.00 90.06 90 LYS A C 1
ATOM 715 O O . LYS A 1 90 ? -7.982 2.037 15.613 1.00 90.06 90 LYS A O 1
ATOM 720 N N . ALA A 1 91 ? -6.434 0.646 14.736 1.00 93.38 91 ALA A N 1
ATOM 721 C CA . ALA A 1 91 ? -6.993 -0.594 15.265 1.00 93.38 91 ALA A CA 1
ATOM 722 C C . ALA A 1 91 ? -7.030 -0.589 16.803 1.00 93.38 91 ALA A C 1
ATOM 724 O O . ALA A 1 91 ? -8.098 -0.799 17.367 1.00 93.38 91 ALA A O 1
ATOM 725 N N . ASP A 1 92 ? -5.928 -0.214 17.465 1.00 92.50 92 ASP A N 1
ATOM 726 C CA . ASP A 1 92 ? -5.855 -0.091 18.933 1.00 92.50 92 ASP A CA 1
ATOM 727 C C . ASP A 1 92 ? -6.903 0.889 19.494 1.00 92.50 92 ASP A C 1
ATOM 729 O O . ASP A 1 92 ? -7.563 0.618 20.497 1.00 92.50 92 ASP A O 1
ATOM 733 N N . ARG A 1 93 ? -7.130 2.024 18.818 1.00 94.00 93 ARG A N 1
ATOM 734 C CA . ARG A 1 93 ? -8.187 2.965 19.224 1.00 94.00 93 ARG A CA 1
ATOM 735 C C . ARG A 1 93 ? -9.582 2.369 19.091 1.00 94.00 93 ARG A C 1
ATOM 737 O O . ARG A 1 93 ? -10.394 2.556 19.991 1.00 94.00 93 ARG A O 1
ATOM 744 N N . VAL A 1 94 ? -9.857 1.673 17.989 1.00 96.19 94 VAL A N 1
ATOM 745 C CA . VAL A 1 94 ? -11.152 1.012 17.770 1.00 96.19 94 VAL A CA 1
ATOM 746 C C . VAL A 1 94 ? -11.391 -0.057 18.836 1.00 96.19 94 VAL A C 1
ATOM 748 O O . VAL A 1 94 ? -12.481 -0.110 19.398 1.00 96.19 94 VAL A O 1
ATOM 751 N N . GLU A 1 95 ? -10.370 -0.845 19.173 1.00 96.00 95 GLU A N 1
ATOM 752 C CA . GLU A 1 95 ? -10.433 -1.866 20.221 1.00 96.00 95 GLU A CA 1
ATOM 753 C C . GLU A 1 95 ? -10.740 -1.257 21.597 1.00 96.00 95 GLU A C 1
ATOM 755 O O . GLU A 1 95 ? -11.666 -1.697 22.280 1.00 96.00 95 GLU A O 1
ATOM 760 N N . LYS A 1 96 ? -10.053 -0.170 21.971 1.00 95.44 96 LYS A N 1
ATOM 761 C CA . LYS A 1 96 ? -10.324 0.562 23.221 1.00 95.44 96 LYS A CA 1
ATOM 762 C C . LYS A 1 96 ? -11.739 1.129 23.275 1.00 95.44 96 LYS A C 1
ATOM 764 O O . LYS A 1 96 ? -12.397 1.042 24.312 1.00 95.44 96 LYS A O 1
ATOM 769 N N . THR A 1 97 ? -12.225 1.707 22.176 1.00 96.25 97 THR A N 1
ATOM 770 C CA . THR A 1 97 ? -13.600 2.218 22.098 1.00 96.25 97 THR A CA 1
ATOM 771 C C . THR A 1 97 ? -14.617 1.090 22.246 1.00 96.25 97 THR A C 1
ATOM 773 O O . THR A 1 97 ? -15.577 1.243 22.997 1.00 96.25 97 THR A O 1
ATOM 776 N N . LEU A 1 98 ? -14.388 -0.054 21.598 1.00 96.88 98 LEU A N 1
ATOM 777 C CA . LEU A 1 98 ? -15.254 -1.225 21.709 1.00 96.88 98 LEU A CA 1
ATOM 778 C C . LEU A 1 98 ? -15.281 -1.771 23.142 1.00 96.88 98 LEU A C 1
ATOM 780 O O . LEU A 1 98 ? -16.357 -2.017 23.678 1.00 96.88 98 LEU A O 1
ATOM 784 N N . HIS A 1 99 ? -14.125 -1.868 23.802 1.00 96.69 99 HIS A N 1
ATOM 785 C CA . HIS A 1 99 ? -14.050 -2.298 25.198 1.00 96.69 99 HIS A CA 1
ATOM 786 C C . HIS A 1 99 ? -14.813 -1.351 26.140 1.00 96.69 99 HIS A C 1
ATOM 788 O O . HIS A 1 99 ? -15.502 -1.804 27.054 1.00 96.69 99 HIS A O 1
ATOM 794 N N . LYS A 1 100 ? -14.725 -0.032 25.922 1.00 96.62 100 LYS A N 1
ATOM 795 C CA . LYS A 1 100 ? -15.480 0.961 26.706 1.00 96.62 100 LYS A CA 1
ATOM 796 C C . LYS A 1 100 ? -16.988 0.802 26.509 1.00 96.62 100 LYS A C 1
ATOM 798 O O . LYS A 1 100 ? -17.714 0.750 27.493 1.00 96.62 100 LYS A O 1
ATOM 803 N N . LEU A 1 101 ? -17.434 0.654 25.260 1.00 97.12 101 LEU A N 1
ATOM 804 C CA . LEU A 1 101 ? -18.844 0.445 24.914 1.00 97.12 101 LEU A CA 1
ATOM 805 C C . LEU A 1 101 ? -19.411 -0.823 25.561 1.00 97.12 101 LEU A C 1
ATOM 807 O O . LEU A 1 101 ? -20.476 -0.777 26.168 1.00 97.12 101 LEU A O 1
ATOM 811 N N . VAL A 1 102 ? -18.687 -1.944 25.479 1.00 96.75 102 VAL A N 1
ATOM 812 C CA . VAL A 1 102 ? -19.107 -3.209 26.105 1.00 96.75 102 VAL A CA 1
ATOM 813 C C . VAL A 1 102 ? -19.171 -3.073 27.628 1.00 96.75 102 VAL A C 1
ATOM 815 O O . VAL A 1 102 ? -20.122 -3.547 28.243 1.00 96.75 102 VAL A O 1
ATOM 818 N N . SER A 1 103 ? -18.202 -2.388 28.243 1.00 95.25 103 SER A N 1
ATOM 819 C CA . SER A 1 103 ? -18.213 -2.146 29.689 1.00 95.25 103 SER A CA 1
ATOM 820 C C . SER A 1 103 ? -19.385 -1.268 30.130 1.00 95.25 103 SER A C 1
ATOM 822 O O . SER A 1 103 ? -19.982 -1.545 31.165 1.00 95.25 103 SER A O 1
ATOM 824 N N . GLU A 1 104 ? -19.706 -0.212 29.380 1.00 96.06 104 GLU A N 1
ATOM 825 C CA . GLU A 1 104 ? -20.840 0.672 29.675 1.00 96.06 104 GLU A CA 1
ATOM 826 C C . GLU A 1 104 ? -22.173 -0.077 29.551 1.00 96.06 104 GLU A C 1
ATOM 828 O O . GLU A 1 104 ? -23.023 0.040 30.432 1.00 96.06 104 GLU A O 1
ATOM 833 N N . LEU A 1 105 ? -22.329 -0.911 28.516 1.00 96.00 105 LEU A N 1
ATOM 834 C CA . LEU A 1 105 ? -23.509 -1.764 28.343 1.00 96.00 105 LEU A CA 1
ATOM 835 C C . LEU A 1 105 ? -23.674 -2.754 29.507 1.00 96.00 105 LEU A C 1
ATOM 837 O O . LEU A 1 105 ? -24.762 -2.856 30.064 1.00 96.00 105 LEU A O 1
ATOM 841 N N . ALA A 1 106 ? -22.593 -3.414 29.934 1.00 95.19 106 ALA A N 1
ATOM 842 C CA . ALA A 1 106 ? -22.624 -4.392 31.027 1.00 95.19 106 ALA A CA 1
ATOM 843 C C . ALA A 1 106 ? -22.857 -3.780 32.423 1.00 95.19 106 ALA A C 1
ATOM 845 O O . ALA A 1 106 ? -23.223 -4.489 33.363 1.00 95.19 106 ALA A O 1
ATOM 846 N N . ILE A 1 107 ? -22.571 -2.487 32.606 1.00 95.38 107 ILE A N 1
ATOM 847 C CA . ILE A 1 107 ? -22.937 -1.760 33.830 1.00 95.38 107 ILE A CA 1
ATOM 848 C C . ILE A 1 107 ? -24.422 -1.409 33.776 1.00 95.38 107 ILE A C 1
ATOM 850 O O . ILE A 1 107 ? -25.140 -1.710 34.722 1.00 95.38 107 ILE A O 1
ATOM 854 N N . LYS A 1 108 ? -24.888 -0.868 32.646 1.00 94.38 108 LYS A N 1
ATOM 855 C CA . LYS A 1 108 ? -26.287 -0.478 32.463 1.00 94.38 108 LYS A CA 1
ATOM 856 C C . LYS A 1 108 ? -27.258 -1.652 32.646 1.00 94.38 108 LYS A C 1
ATOM 858 O O . LYS A 1 108 ? -28.256 -1.505 33.332 1.00 94.38 108 LYS A O 1
ATOM 863 N N . GLU A 1 109 ? -26.932 -2.823 32.102 1.00 93.88 109 GLU A N 1
ATOM 864 C CA . GLU A 1 109 ? -27.753 -4.041 32.226 1.00 93.88 109 GLU A CA 1
ATOM 865 C C . GLU A 1 109 ? -27.809 -4.604 33.659 1.00 93.88 109 GLU A C 1
ATOM 867 O O . GLU A 1 109 ? -28.672 -5.413 33.970 1.00 93.88 109 GLU A O 1
ATOM 872 N N . ARG A 1 110 ? -26.893 -4.194 34.548 1.00 88.19 110 ARG A N 1
ATOM 873 C CA . ARG A 1 110 ? -26.931 -4.558 35.974 1.00 88.19 110 ARG A CA 1
ATOM 874 C C . ARG A 1 110 ? -27.733 -3.589 36.840 1.00 88.19 110 ARG A C 1
ATOM 876 O O . ARG A 1 110 ? -28.040 -3.941 37.976 1.00 88.19 110 ARG A O 1
ATOM 883 N N . GLU A 1 111 ? -27.965 -2.372 36.359 1.00 83.44 111 GLU A N 1
ATOM 884 C CA . GLU A 1 111 ? -28.711 -1.333 37.077 1.00 83.44 111 GLU A CA 1
ATOM 885 C C . GLU A 1 111 ? -30.218 -1.349 36.744 1.00 83.44 111 GLU A C 1
ATOM 887 O O . GLU A 1 111 ? -30.999 -0.788 37.515 1.00 83.44 111 GLU A O 1
ATOM 892 N N . GLU A 1 112 ? -30.617 -1.995 35.639 1.00 62.78 112 GLU A N 1
ATOM 893 C CA . GLU A 1 112 ? -32.011 -2.327 35.269 1.00 62.78 112 GLU A CA 1
ATOM 894 C C . GLU A 1 112 ? -32.473 -3.658 35.894 1.00 62.78 112 GLU A C 1
ATOM 896 O O . GLU A 1 112 ? -33.652 -3.719 36.318 1.00 62.78 112 GLU A O 1
#

Foldseek 3Di: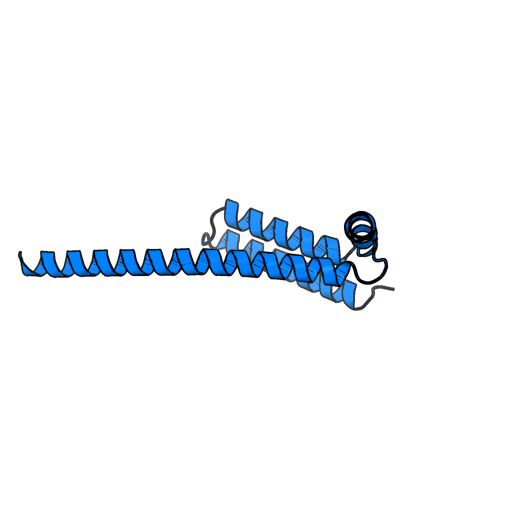
DCPPLNVVLVVVLVVLVVVLVVCVVVVVDDPVRSVVSNVVSVVVSVCSVCVVVQQVVVCVVPVDRDPSVVVVVVVVVVVVVVVVVVVVVVVVVVVVVVVVVVVVVVVVVVVD

Sequence (112 aa):
MITFAQAFTAFFAALVVTKSYADLKRGRENIIMFLFWVCSWAVIVFIAMYPAVVDLFFAKLSGETGNSVATALAMGLTFVFFIIYRLYIKADRVEKTLHKLVSELAIKEREE

Radius of gyration: 21.62 Å; chains: 1; bounding box: 56×28×61 Å